Protein AF-A0ABD5T5P3-F1 (afdb_monomer_lite)

Structure (mmCIF, N/CA/C/O backbone):
data_AF-A0ABD5T5P3-F1
#
_entry.id   AF-A0ABD5T5P3-F1
#
loop_
_atom_site.group_PDB
_atom_site.id
_atom_site.type_symbol
_atom_site.label_atom_id
_atom_site.label_alt_id
_atom_site.label_comp_id
_atom_site.label_asym_id
_atom_site.label_entity_id
_atom_site.label_seq_id
_atom_site.pdbx_PDB_ins_code
_atom_site.Cartn_x
_atom_site.Cartn_y
_atom_site.Cartn_z
_atom_site.occupancy
_atom_site.B_iso_or_equiv
_atom_site.auth_seq_id
_atom_site.auth_comp_id
_atom_site.auth_asym_id
_atom_site.auth_atom_id
_atom_site.pdbx_PDB_model_num
ATOM 1 N N . MET A 1 1 ? -2.134 -11.519 -24.439 1.00 39.62 1 MET A N 1
ATOM 2 C CA . MET A 1 1 ? -2.289 -12.125 -23.099 1.00 39.62 1 MET A CA 1
ATOM 3 C C . MET A 1 1 ? -0.942 -12.049 -22.415 1.00 39.62 1 MET A C 1
ATOM 5 O O . MET A 1 1 ? -0.034 -12.745 -22.859 1.00 39.62 1 MET A O 1
ATOM 9 N N . SER A 1 2 ? -0.784 -11.177 -21.418 1.00 46.59 2 SER A N 1
ATOM 10 C CA . SER A 1 2 ? 0.485 -11.085 -20.695 1.00 46.59 2 SER A CA 1
ATOM 11 C C . SER A 1 2 ? 0.430 -11.963 -19.451 1.00 46.59 2 SER A C 1
ATOM 13 O O . SER A 1 2 ? -0.133 -11.615 -18.426 1.00 46.59 2 SER A O 1
ATOM 15 N N . VAL A 1 3 ? 1.008 -13.151 -19.594 1.00 47.44 3 VAL A N 1
ATOM 16 C CA . VAL A 1 3 ? 1.555 -13.970 -18.504 1.00 47.44 3 VAL A CA 1
ATOM 17 C C . VAL A 1 3 ? 3.027 -13.602 -18.251 1.00 47.44 3 VAL A C 1
ATOM 19 O O . VAL A 1 3 ? 3.720 -14.347 -17.564 1.00 47.44 3 VAL A O 1
ATOM 22 N N . PHE A 1 4 ? 3.508 -12.505 -18.858 1.00 47.50 4 PHE A N 1
ATOM 23 C CA . PHE A 1 4 ? 4.899 -12.049 -18.849 1.00 47.50 4 PHE A CA 1
ATOM 24 C C . PHE A 1 4 ? 5.162 -10.937 -17.806 1.00 47.50 4 PHE A C 1
ATOM 26 O O . PHE A 1 4 ? 6.267 -10.906 -17.285 1.00 47.50 4 PHE A O 1
ATOM 33 N N . ASP A 1 5 ? 4.152 -10.175 -17.353 1.00 45.50 5 ASP A N 1
ATOM 34 C CA . ASP A 1 5 ? 4.212 -9.372 -16.097 1.00 45.50 5 ASP A CA 1
ATOM 35 C C . ASP A 1 5 ? 4.317 -10.225 -14.832 1.00 45.50 5 ASP A C 1
ATOM 37 O O . ASP A 1 5 ? 4.842 -9.821 -13.800 1.00 45.50 5 ASP A O 1
ATOM 41 N N . LYS A 1 6 ? 3.937 -11.498 -14.957 1.00 41.69 6 LYS A N 1
ATOM 42 C CA . LYS A 1 6 ? 4.233 -12.564 -13.994 1.00 41.69 6 LYS A CA 1
ATOM 43 C C . LYS A 1 6 ? 5.744 -12.683 -13.673 1.00 41.69 6 LYS A C 1
ATOM 45 O O . LYS A 1 6 ? 6.107 -13.486 -12.816 1.00 41.69 6 LYS A O 1
ATOM 50 N N . PHE A 1 7 ? 6.604 -11.938 -14.387 1.00 42.66 7 PHE A N 1
ATOM 51 C CA . PHE A 1 7 ? 8.064 -11.911 -14.349 1.00 42.66 7 PHE A CA 1
ATOM 52 C C . PHE A 1 7 ? 8.685 -10.493 -14.518 1.00 42.66 7 PHE A C 1
ATOM 54 O O . PHE A 1 7 ? 9.718 -10.368 -15.170 1.00 42.66 7 PHE A O 1
ATOM 61 N N . LEU A 1 8 ? 8.190 -9.448 -13.840 1.00 51.62 8 LEU A N 1
ATOM 62 C CA . LEU A 1 8 ? 9.117 -8.407 -13.322 1.00 51.62 8 LEU A CA 1
ATOM 63 C C . LEU A 1 8 ? 9.857 -8.875 -12.040 1.00 51.62 8 LEU A C 1
ATOM 65 O O . LEU A 1 8 ? 10.593 -8.141 -11.391 1.00 51.62 8 LEU A O 1
ATOM 69 N N . ALA A 1 9 ? 9.730 -10.170 -11.722 1.00 45.94 9 ALA A N 1
ATOM 70 C CA . ALA A 1 9 ? 10.851 -11.074 -11.450 1.00 45.94 9 ALA A CA 1
ATOM 71 C C . ALA A 1 9 ? 11.929 -10.603 -10.456 1.00 45.94 9 ALA A C 1
ATOM 73 O O . ALA A 1 9 ? 13.108 -10.774 -10.733 1.00 45.94 9 ALA A O 1
ATOM 74 N N . GLY A 1 10 ? 11.570 -10.086 -9.277 1.00 45.50 10 GLY A N 1
ATOM 75 C CA . GLY A 1 10 ? 12.480 -10.026 -8.118 1.00 45.50 10 GLY A CA 1
ATOM 76 C C . GLY A 1 10 ? 13.848 -9.349 -8.338 1.00 45.50 10 GLY A C 1
ATOM 77 O O . GLY A 1 10 ? 14.781 -9.626 -7.585 1.00 45.50 10 GLY A O 1
ATOM 78 N N . TRP A 1 11 ? 13.993 -8.508 -9.368 1.00 48.25 11 TRP A N 1
ATOM 79 C CA . TRP A 1 11 ? 15.287 -8.038 -9.874 1.00 48.25 11 TRP A CA 1
ATOM 80 C C . TRP A 1 11 ? 15.163 -6.658 -10.533 1.00 48.25 11 TRP A C 1
ATOM 82 O O . TRP A 1 11 ? 15.558 -6.460 -11.676 1.00 48.25 11 TRP A O 1
ATOM 92 N N . SER A 1 12 ? 14.673 -5.663 -9.803 1.00 49.88 12 SER A N 1
ATOM 93 C CA . SER A 1 12 ? 15.121 -4.292 -10.046 1.00 49.88 12 SER A CA 1
ATOM 94 C C . SER A 1 12 ? 15.632 -3.739 -8.730 1.00 49.88 12 SER A C 1
ATOM 96 O O . SER A 1 12 ? 14.884 -3.217 -7.921 1.00 49.88 12 SER A O 1
ATOM 98 N N . PHE A 1 13 ? 16.928 -3.984 -8.516 1.00 51.06 13 PHE A N 1
ATOM 99 C CA . PHE A 1 13 ? 17.769 -3.428 -7.465 1.00 51.06 13 PHE A CA 1
ATOM 100 C C . PHE A 1 13 ? 17.357 -3.734 -6.012 1.00 51.06 13 PHE A C 1
ATOM 102 O O . PHE A 1 13 ? 16.247 -3.502 -5.562 1.00 51.06 13 PHE A O 1
ATOM 109 N N . ARG A 1 14 ? 18.331 -4.114 -5.177 1.00 59.00 14 ARG A N 1
ATOM 110 C CA . ARG A 1 14 ? 18.247 -3.871 -3.722 1.00 59.00 14 ARG A CA 1
ATOM 111 C C . ARG A 1 14 ? 18.360 -2.363 -3.443 1.00 59.00 14 ARG A C 1
ATOM 113 O O . ARG A 1 14 ? 19.170 -1.957 -2.614 1.00 59.00 14 ARG A O 1
ATOM 120 N N . SER A 1 15 ? 17.637 -1.545 -4.203 1.00 61.28 15 SER A N 1
ATOM 121 C CA . SER A 1 15 ? 17.440 -0.146 -3.891 1.00 61.28 15 SER A CA 1
ATOM 122 C C . SER A 1 15 ? 16.444 -0.132 -2.757 1.00 61.28 15 SER A C 1
ATOM 124 O O . SER A 1 15 ? 15.403 -0.788 -2.827 1.00 61.28 15 SER A O 1
ATOM 126 N N . SER A 1 16 ? 16.765 0.591 -1.697 1.00 71.00 16 SER A N 1
ATOM 127 C CA . SER A 1 16 ? 15.753 0.849 -0.691 1.00 71.00 16 SER A CA 1
ATOM 128 C C . SER A 1 16 ? 14.620 1.718 -1.251 1.00 71.00 16 SER A C 1
ATOM 130 O O . SER A 1 16 ? 13.536 1.701 -0.692 1.00 71.00 16 SER A O 1
ATOM 132 N N . THR A 1 17 ? 14.826 2.398 -2.382 1.00 75.00 17 THR A N 1
ATOM 133 C CA . THR A 1 17 ? 13.817 3.213 -3.069 1.00 75.00 17 THR A CA 1
ATOM 134 C C . THR A 1 17 ? 13.526 2.599 -4.442 1.00 75.00 17 THR A C 1
ATOM 136 O O . THR A 1 17 ? 14.315 2.810 -5.369 1.00 75.00 17 THR A O 1
ATOM 139 N N . PRO A 1 18 ? 12.485 1.764 -4.582 1.00 80.69 18 PRO A N 1
ATOM 140 C CA . PRO A 1 18 ? 12.082 1.236 -5.883 1.00 80.69 18 PRO A CA 1
ATOM 141 C C . PRO A 1 18 ? 11.517 2.342 -6.789 1.00 80.69 18 PRO A C 1
ATOM 143 O O . PRO A 1 18 ? 11.121 3.401 -6.303 1.00 80.69 18 PRO A O 1
ATOM 146 N N . ASP A 1 19 ? 11.482 2.075 -8.094 1.00 84.31 19 ASP A N 1
ATOM 147 C CA . ASP A 1 19 ? 10.890 2.944 -9.116 1.00 84.31 19 ASP A CA 1
ATOM 148 C C . ASP A 1 19 ? 9.788 2.176 -9.855 1.00 84.31 19 ASP A C 1
ATOM 150 O O . ASP A 1 19 ? 10.031 1.045 -10.286 1.00 84.31 19 ASP A O 1
ATOM 154 N N . TYR A 1 20 ? 8.590 2.760 -9.946 1.00 86.06 20 TYR A N 1
ATOM 155 C CA . TYR A 1 20 ? 7.410 2.156 -10.571 1.00 86.06 20 TYR A CA 1
ATOM 156 C C . TYR A 1 20 ? 6.802 3.099 -11.608 1.00 86.06 20 TYR A C 1
ATOM 158 O O . TYR A 1 20 ? 6.710 4.307 -11.387 1.00 86.06 20 TYR A O 1
ATOM 166 N N . GLU A 1 21 ? 6.336 2.544 -12.725 1.00 86.75 21 GLU A N 1
ATOM 167 C CA . GLU A 1 21 ? 5.680 3.320 -13.777 1.00 86.75 21 GLU A CA 1
ATOM 168 C C . GLU A 1 21 ? 4.164 3.454 -13.516 1.00 86.75 21 GLU A C 1
ATOM 170 O O . GLU A 1 21 ? 3.521 2.495 -13.077 1.00 86.75 21 GLU A O 1
ATOM 175 N N . PRO A 1 22 ? 3.545 4.611 -13.824 1.00 90.12 22 PRO A N 1
ATOM 176 C CA . PRO A 1 22 ? 2.091 4.742 -13.826 1.00 90.12 22 PRO A CA 1
ATOM 177 C C . PRO A 1 22 ? 1.415 3.703 -14.732 1.00 90.12 22 PRO A C 1
ATOM 179 O O . PRO A 1 22 ? 1.754 3.569 -15.909 1.00 90.12 22 PRO A O 1
ATOM 182 N N . GLY A 1 23 ? 0.414 3.008 -14.198 1.00 88.50 23 GLY A N 1
ATOM 183 C CA . GLY A 1 23 ? -0.298 1.910 -14.851 1.00 88.50 23 GLY A CA 1
ATOM 184 C C . GLY A 1 23 ? 0.262 0.519 -14.547 1.00 88.50 23 GLY A C 1
ATOM 185 O O . GLY A 1 23 ? -0.306 -0.462 -15.028 1.00 88.50 23 GLY A O 1
ATOM 186 N N . GLU A 1 24 ? 1.338 0.409 -13.764 1.00 87.50 24 GLU A N 1
ATOM 187 C CA . GLU A 1 24 ? 1.842 -0.878 -13.283 1.00 87.50 24 GLU A CA 1
ATOM 188 C C . GLU A 1 24 ? 0.999 -1.405 -12.110 1.00 87.50 24 GLU A C 1
ATOM 190 O O . GLU A 1 24 ? 0.656 -0.659 -11.195 1.00 87.50 24 GLU A O 1
ATOM 195 N N . THR A 1 25 ? 0.683 -2.704 -12.109 1.00 90.50 25 THR A N 1
ATOM 196 C CA . THR A 1 25 ? 0.008 -3.367 -10.984 1.00 90.50 25 THR A CA 1
ATOM 197 C C . THR A 1 25 ? 1.033 -4.066 -10.095 1.00 90.50 25 THR A C 1
ATOM 199 O O . THR A 1 25 ? 1.744 -4.964 -10.553 1.00 90.50 25 THR A O 1
ATOM 202 N N . ILE A 1 26 ? 1.055 -3.740 -8.802 1.00 89.69 26 ILE A N 1
ATOM 203 C CA . ILE A 1 26 ? 1.997 -4.311 -7.829 1.00 89.69 26 ILE A CA 1
ATOM 204 C C . ILE A 1 26 ? 1.278 -4.955 -6.635 1.00 89.69 26 ILE A C 1
ATOM 206 O O . ILE A 1 26 ? 0.187 -4.547 -6.242 1.00 89.69 26 ILE A O 1
ATOM 210 N N . GLU A 1 27 ? 1.893 -5.983 -6.040 1.00 91.94 27 GLU A N 1
ATOM 211 C CA . GLU A 1 27 ? 1.426 -6.585 -4.783 1.00 91.94 27 GLU A CA 1
ATOM 212 C C . GLU A 1 27 ? 2.150 -5.946 -3.595 1.00 91.94 27 GLU A C 1
ATOM 214 O O . GLU A 1 27 ? 3.381 -5.973 -3.519 1.00 91.94 27 GLU A O 1
ATOM 219 N N . VAL A 1 28 ? 1.392 -5.419 -2.634 1.00 92.44 28 VAL A N 1
ATOM 220 C CA . VAL A 1 28 ? 1.934 -4.751 -1.444 1.00 92.44 28 VAL A CA 1
ATOM 221 C C . VAL A 1 28 ? 1.264 -5.256 -0.175 1.00 92.44 28 VAL A C 1
ATOM 223 O O . VAL A 1 28 ? 0.125 -5.717 -0.192 1.00 92.44 28 VAL A O 1
ATOM 226 N N . MET A 1 29 ? 1.976 -5.173 0.950 1.00 94.38 29 MET A N 1
ATOM 227 C CA . MET A 1 29 ? 1.400 -5.425 2.270 1.00 94.38 29 MET A CA 1
ATOM 228 C C . MET A 1 29 ? 1.019 -4.102 2.922 1.00 94.38 29 MET A C 1
ATOM 230 O O . MET A 1 29 ? 1.862 -3.214 3.074 1.00 94.38 29 MET A O 1
ATOM 234 N N . VAL A 1 30 ? -0.240 -3.985 3.334 1.00 95.75 30 VAL A N 1
ATOM 235 C CA . VAL A 1 30 ? -0.713 -2.814 4.071 1.00 95.75 30 VAL A CA 1
ATOM 236 C C . VAL A 1 30 ? -0.186 -2.895 5.496 1.00 95.75 30 VAL A C 1
ATOM 238 O O . VAL A 1 30 ? -0.450 -3.843 6.231 1.00 95.75 30 VAL A O 1
ATOM 241 N N . THR A 1 31 ? 0.561 -1.873 5.885 1.00 96.50 31 THR A N 1
ATOM 242 C CA . THR A 1 31 ? 1.225 -1.778 7.193 1.00 96.50 31 THR A CA 1
ATOM 243 C C . THR A 1 31 ? 0.483 -0.888 8.182 1.00 96.50 31 THR A C 1
ATOM 245 O O . THR A 1 31 ? 0.790 -0.897 9.371 1.00 96.50 31 THR A O 1
ATOM 248 N N . GLY A 1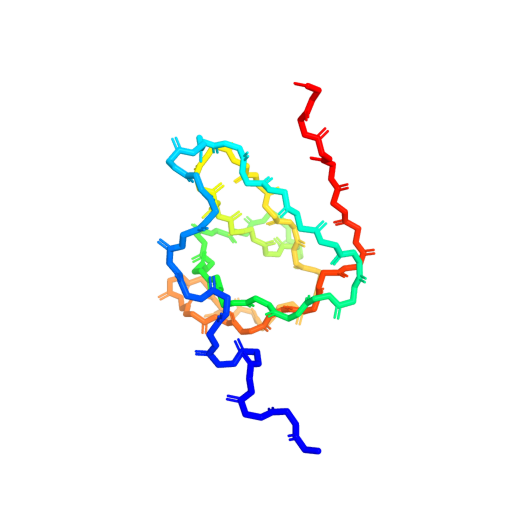 32 ? -0.484 -0.102 7.710 1.00 96.19 32 GLY A N 1
ATOM 249 C CA . GLY A 1 32 ? -1.245 0.791 8.566 1.00 96.19 32 GLY A CA 1
ATOM 250 C C . GLY A 1 32 ? -2.292 1.590 7.811 1.00 96.19 32 GLY A C 1
ATOM 251 O O . GLY A 1 32 ? -2.571 1.346 6.635 1.00 96.19 32 GLY A O 1
ATOM 252 N N . ARG A 1 33 ? -2.874 2.551 8.524 1.00 95.19 33 ARG A N 1
ATOM 253 C CA . ARG A 1 33 ? -3.886 3.460 8.002 1.00 95.19 33 ARG A CA 1
ATOM 254 C C . ARG A 1 33 ? -3.752 4.836 8.634 1.00 95.19 33 ARG A C 1
ATOM 256 O O . ARG A 1 33 ? -3.589 4.940 9.850 1.00 95.19 33 ARG A O 1
ATOM 263 N N . GLU A 1 34 ? -3.882 5.868 7.815 1.00 93.06 34 GLU A N 1
ATOM 264 C CA . GLU A 1 34 ? -3.896 7.269 8.221 1.00 93.06 34 GLU A CA 1
ATOM 265 C C . GLU A 1 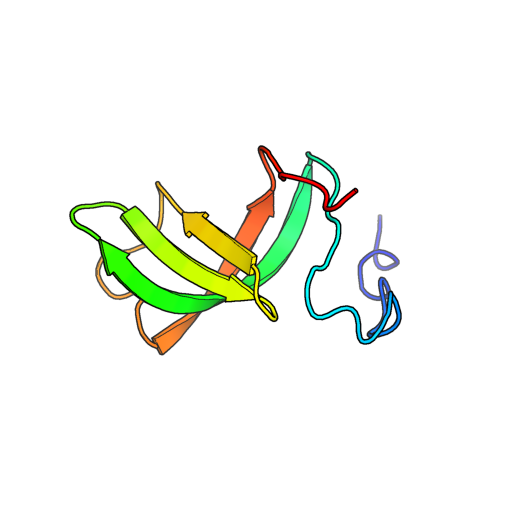34 ? -5.247 7.878 7.833 1.00 93.06 34 GLU A C 1
ATOM 267 O O . GLU A 1 34 ? -5.505 8.198 6.677 1.00 93.06 34 GLU A O 1
ATOM 272 N N . GLY A 1 35 ? -6.159 7.981 8.805 1.00 90.69 35 GLY A N 1
ATOM 273 C CA . GLY A 1 35 ? -7.538 8.393 8.537 1.00 90.69 35 GLY A CA 1
ATOM 274 C C . GLY A 1 35 ? -8.261 7.381 7.646 1.00 90.69 35 GLY A C 1
ATOM 275 O O . GLY A 1 35 ? -8.476 6.239 8.053 1.00 90.69 35 GLY A O 1
ATOM 276 N N . GLU A 1 36 ? -8.638 7.806 6.442 1.00 90.25 36 GLU A N 1
ATOM 277 C CA . GLU A 1 36 ? -9.323 6.964 5.453 1.00 90.25 36 GLU A CA 1
ATOM 278 C C . GLU A 1 36 ? -8.343 6.272 4.488 1.00 90.25 36 GLU A C 1
ATOM 280 O O . GLU A 1 36 ? -8.690 5.240 3.913 1.00 90.25 36 GLU A O 1
ATOM 285 N N . THR A 1 37 ? -7.089 6.725 4.416 1.00 94.44 37 THR A N 1
ATOM 286 C CA . THR A 1 37 ? -6.074 6.246 3.465 1.00 94.44 37 THR A CA 1
ATOM 287 C C . THR A 1 37 ? -5.248 5.107 4.058 1.00 94.44 37 THR A C 1
ATOM 289 O O . THR A 1 37 ? -4.687 5.230 5.151 1.00 94.44 37 THR A O 1
ATOM 292 N N . ALA A 1 38 ? -5.159 3.974 3.360 1.00 96.31 38 ALA A N 1
ATOM 293 C CA . ALA A 1 38 ? -4.288 2.875 3.773 1.00 96.31 38 ALA A CA 1
ATOM 294 C C . ALA A 1 38 ? -2.842 3.115 3.332 1.00 96.31 38 ALA A C 1
ATOM 296 O O . ALA A 1 38 ? -2.580 3.799 2.344 1.00 96.31 38 ALA A O 1
ATOM 297 N N . VAL A 1 39 ? -1.901 2.534 4.076 1.00 96.69 39 VAL A N 1
ATOM 298 C CA . VAL A 1 39 ? -0.471 2.780 3.890 1.00 96.69 39 VAL A CA 1
ATOM 299 C C . VAL A 1 39 ? 0.293 1.470 3.772 1.00 96.69 39 VAL A C 1
ATOM 301 O O . VAL A 1 39 ? 0.245 0.620 4.670 1.00 96.69 39 VAL A O 1
ATOM 304 N N . ALA A 1 40 ? 1.057 1.330 2.694 1.00 95.12 40 ALA A N 1
ATOM 305 C CA . ALA A 1 40 ? 2.002 0.241 2.484 1.00 95.12 40 ALA A CA 1
ATOM 306 C C . ALA A 1 40 ? 3.440 0.770 2.459 1.00 95.12 40 ALA A C 1
ATOM 308 O O . ALA A 1 40 ? 3.702 1.879 1.997 1.00 95.12 40 ALA A O 1
ATOM 309 N N . ARG A 1 41 ? 4.388 -0.029 2.952 1.00 92.75 41 ARG A N 1
ATOM 310 C CA . ARG A 1 41 ? 5.820 0.282 2.867 1.00 92.75 41 ARG A CA 1
ATOM 311 C C . ARG A 1 41 ? 6.506 -0.648 1.885 1.00 92.75 41 ARG A C 1
ATOM 313 O O . ARG A 1 41 ? 6.348 -1.865 1.977 1.00 92.75 41 ARG A O 1
ATOM 320 N N . ILE A 1 42 ? 7.286 -0.065 0.983 1.00 89.00 42 ILE A N 1
ATOM 321 C CA . ILE A 1 42 ? 8.028 -0.780 -0.053 1.00 89.00 42 ILE A CA 1
ATOM 322 C C . ILE A 1 42 ? 9.479 -0.307 0.008 1.00 89.00 42 ILE A C 1
ATOM 324 O O . ILE A 1 42 ? 9.807 0.784 -0.446 1.00 89.00 42 ILE A O 1
ATOM 328 N N . GLY A 1 43 ? 10.344 -1.109 0.630 1.00 87.19 43 GLY A N 1
ATOM 329 C CA . GLY A 1 43 ? 11.674 -0.630 1.012 1.00 87.19 43 GLY A CA 1
ATOM 330 C C . GLY A 1 43 ? 11.563 0.534 2.007 1.00 87.19 43 GLY A C 1
ATOM 331 O O . GLY A 1 43 ? 10.920 0.390 3.047 1.00 87.19 43 GLY A O 1
ATOM 332 N N . ASP A 1 44 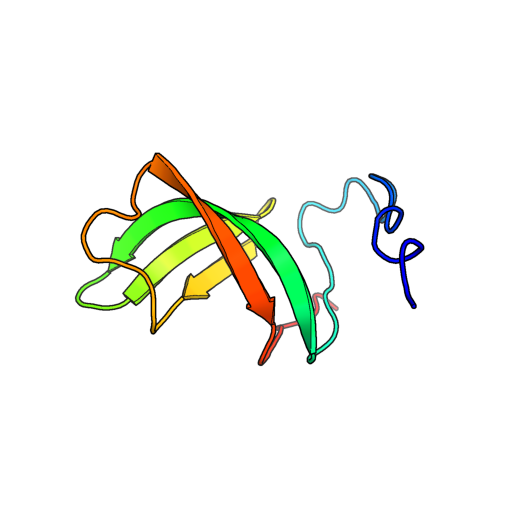? 12.165 1.668 1.662 1.00 87.50 44 ASP A N 1
ATOM 333 C CA . ASP A 1 44 ? 12.097 2.954 2.364 1.00 87.50 44 ASP A CA 1
ATOM 334 C C . ASP A 1 44 ? 10.985 3.869 1.804 1.00 87.50 44 ASP A C 1
ATOM 336 O O . ASP A 1 44 ? 10.680 4.904 2.402 1.00 87.50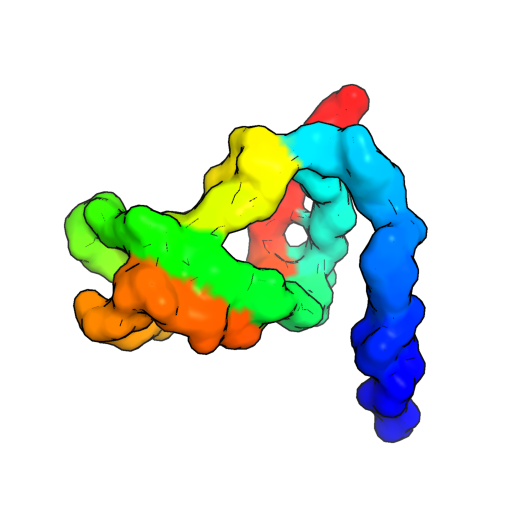 44 ASP A O 1
ATOM 340 N N . SER A 1 45 ? 10.340 3.488 0.696 1.00 89.12 45 SER A N 1
ATOM 341 C CA . SER A 1 45 ? 9.213 4.227 0.119 1.00 89.12 45 SER A CA 1
ATOM 342 C C . SER A 1 45 ? 7.902 3.925 0.847 1.00 89.12 45 SER A C 1
ATOM 344 O O . SER A 1 45 ? 7.667 2.822 1.353 1.00 89.12 45 SER A O 1
ATOM 346 N N . THR A 1 46 ? 7.014 4.919 0.870 1.00 93.06 46 THR A N 1
ATOM 347 C CA . THR A 1 46 ? 5.657 4.801 1.416 1.00 93.06 46 THR A CA 1
ATOM 348 C C . THR A 1 46 ? 4.651 4.969 0.290 1.00 93.06 46 THR A C 1
ATOM 350 O O . THR A 1 46 ? 4.692 5.967 -0.420 1.00 93.06 46 THR A O 1
ATOM 353 N N . LEU A 1 47 ? 3.745 4.005 0.150 1.00 93.88 47 LEU A N 1
ATOM 354 C CA . LEU A 1 47 ? 2.649 4.041 -0.807 1.00 93.88 47 LEU A CA 1
ATOM 355 C C . LEU A 1 47 ? 1.333 4.329 -0.079 1.00 93.88 47 LEU A C 1
ATOM 357 O O . LEU A 1 47 ? 1.002 3.660 0.905 1.00 93.88 47 LEU A O 1
ATOM 361 N N . GLN A 1 48 ? 0.588 5.308 -0.588 1.00 95.44 48 GLN A N 1
ATOM 362 C CA . GLN A 1 48 ? -0.757 5.655 -0.134 1.00 95.44 48 GLN A CA 1
ATOM 363 C C . GLN A 1 48 ? -1.794 4.982 -1.034 1.00 95.44 48 GLN A C 1
ATOM 365 O O . GLN A 1 48 ? -1.647 4.978 -2.252 1.00 95.44 48 GLN A O 1
ATOM 370 N N . ILE A 1 49 ? -2.824 4.393 -0.430 1.00 94.88 49 ILE A N 1
ATOM 371 C CA . ILE A 1 49 ? -3.867 3.638 -1.128 1.00 94.88 49 ILE A CA 1
ATOM 372 C C . ILE A 1 49 ? -5.223 4.201 -0.694 1.00 94.88 49 ILE A C 1
ATOM 374 O O . ILE A 1 49 ? -5.659 3.978 0.441 1.00 94.88 49 ILE A O 1
ATOM 378 N N . GLU A 1 50 ? -5.879 4.947 -1.583 1.00 90.94 50 GLU A N 1
ATOM 379 C CA . GLU A 1 50 ? -7.134 5.649 -1.269 1.00 90.94 50 GLU A CA 1
ATOM 380 C C . GLU A 1 50 ? -8.344 4.700 -1.210 1.00 90.94 50 GLU A C 1
ATOM 382 O O . GLU A 1 50 ? -9.222 4.864 -0.367 1.00 90.94 50 GLU A O 1
ATOM 387 N N . GLU A 1 51 ? -8.365 3.652 -2.038 1.00 88.44 51 GLU A N 1
ATOM 388 C CA . GLU A 1 51 ? -9.520 2.750 -2.196 1.00 88.44 51 GLU A CA 1
ATOM 389 C C . GLU A 1 51 ? -9.392 1.423 -1.424 1.00 88.44 51 GLU A C 1
ATOM 391 O O . GLU A 1 51 ? -10.033 0.419 -1.745 1.00 88.44 51 GLU A O 1
ATOM 396 N N . ALA A 1 52 ? -8.556 1.381 -0.385 1.00 88.19 52 ALA A N 1
ATOM 397 C CA . ALA A 1 52 ? -8.340 0.152 0.369 1.00 88.19 52 ALA A CA 1
ATOM 398 C C . ALA A 1 52 ? -9.547 -0.230 1.260 1.00 88.19 52 ALA A C 1
ATOM 400 O O . ALA A 1 52 ? -10.130 0.634 1.931 1.00 88.19 52 ALA A O 1
ATOM 401 N N . PRO A 1 53 ? -9.878 -1.537 1.364 1.00 88.62 53 PRO A N 1
ATOM 402 C CA . PRO A 1 53 ? -10.852 -2.047 2.326 1.00 88.62 53 PRO A CA 1
ATOM 403 C C . PRO A 1 53 ? -10.545 -1.610 3.757 1.00 88.62 53 PRO A C 1
ATOM 405 O O . PRO A 1 53 ? -9.388 -1.408 4.137 1.00 88.62 53 PRO A O 1
ATOM 408 N N . ALA A 1 54 ? -11.584 -1.498 4.588 1.00 89.38 54 ALA A N 1
ATOM 409 C CA . ALA A 1 54 ? -11.400 -0.927 5.915 1.00 89.38 54 ALA A CA 1
ATOM 410 C C . ALA A 1 54 ? -10.546 -1.783 6.864 1.00 89.38 54 ALA A C 1
ATOM 412 O O . ALA A 1 54 ? -9.939 -1.265 7.801 1.00 89.38 54 ALA A O 1
ATOM 413 N N . ASP A 1 55 ? -10.501 -3.075 6.581 1.00 92.44 55 ASP A N 1
ATOM 414 C CA . ASP A 1 55 ? -9.796 -4.141 7.275 1.00 92.44 55 ASP A CA 1
ATOM 415 C C . ASP A 1 55 ? -8.530 -4.597 6.531 1.00 92.44 55 ASP A C 1
ATOM 417 O O . ASP A 1 55 ? -7.998 -5.662 6.820 1.00 92.44 55 ASP A O 1
ATOM 421 N N . ALA A 1 56 ? -8.017 -3.800 5.586 1.00 92.88 56 ALA A N 1
ATOM 422 C CA . ALA A 1 56 ? -6.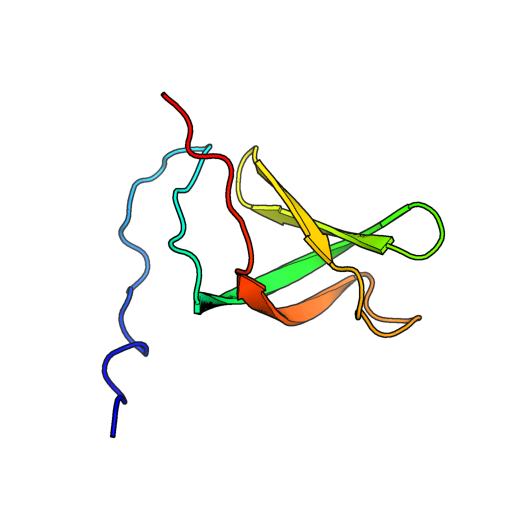875 -4.191 4.759 1.00 92.88 56 ALA A CA 1
ATOM 423 C C . ALA A 1 56 ? -5.529 -4.248 5.507 1.00 92.88 56 ALA A C 1
ATOM 425 O O . ALA A 1 56 ? -4.577 -4.818 4.978 1.00 92.88 56 ALA A O 1
ATOM 426 N N . VAL A 1 57 ? -5.417 -3.675 6.711 1.00 96.75 57 VAL A N 1
ATOM 427 C CA . VAL A 1 57 ? -4.173 -3.696 7.507 1.00 96.75 57 VAL A CA 1
ATOM 428 C C . VAL A 1 57 ? -3.735 -5.139 7.790 1.00 96.75 57 VAL A C 1
ATOM 430 O O . VAL A 1 57 ? -4.569 -5.996 8.064 1.00 96.75 57 VAL A O 1
ATOM 433 N N . ASP A 1 58 ? -2.428 -5.405 7.706 1.00 96.19 58 ASP A N 1
ATOM 434 C CA . ASP A 1 58 ? -1.813 -6.737 7.837 1.00 96.19 58 ASP A CA 1
ATOM 435 C C . ASP A 1 58 ? -2.209 -7.739 6.732 1.00 96.19 58 ASP A C 1
ATOM 437 O O . ASP A 1 58 ? -1.981 -8.947 6.851 1.00 96.19 58 ASP A O 1
ATOM 441 N N . THR A 1 59 ? -2.751 -7.249 5.612 1.00 94.50 59 THR A N 1
ATOM 442 C CA . THR A 1 59 ? -3.071 -8.067 4.434 1.00 94.50 59 THR A CA 1
ATOM 443 C C . THR A 1 59 ? -2.257 -7.659 3.208 1.00 94.50 59 THR A C 1
ATOM 445 O O . THR A 1 59 ? -1.696 -6.563 3.133 1.00 94.50 59 THR A O 1
ATOM 448 N N . ARG A 1 60 ? -2.165 -8.581 2.242 1.00 93.44 60 ARG A N 1
ATOM 449 C CA . ARG A 1 60 ? -1.627 -8.301 0.909 1.00 93.44 60 ARG A CA 1
ATOM 450 C C . ARG A 1 60 ? -2.745 -7.885 -0.028 1.00 93.44 60 ARG A C 1
ATOM 452 O O . ARG A 1 60 ? -3.776 -8.552 -0.084 1.00 93.44 60 ARG A O 1
ATOM 459 N N . VAL A 1 61 ? -2.493 -6.830 -0.786 1.00 91.25 61 VAL A N 1
ATOM 460 C CA . VAL A 1 61 ? -3.414 -6.280 -1.779 1.00 91.25 61 VAL A CA 1
ATOM 461 C C . VAL A 1 61 ? -2.680 -6.054 -3.096 1.00 91.25 61 VAL A C 1
ATOM 463 O O . VAL A 1 61 ? -1.473 -5.808 -3.109 1.00 91.25 61 VAL A O 1
ATOM 466 N N . LEU A 1 62 ? -3.419 -6.154 -4.197 1.00 92.62 62 LEU A N 1
ATOM 467 C CA . LEU A 1 62 ? -2.968 -5.688 -5.503 1.00 92.62 62 LEU A CA 1
ATOM 468 C C . LEU A 1 62 ? -3.412 -4.241 -5.667 1.00 92.62 62 LEU A C 1
ATOM 470 O O . LEU A 1 62 ? -4.558 -3.919 -5.349 1.00 92.62 62 LEU A O 1
ATOM 474 N N . VAL A 1 63 ? -2.507 -3.397 -6.143 1.00 91.88 63 VAL A N 1
ATOM 475 C CA . VAL A 1 63 ? -2.760 -1.976 -6.386 1.00 91.88 63 VAL A CA 1
ATOM 476 C C . VAL A 1 63 ? -2.225 -1.592 -7.751 1.00 91.88 63 VAL A C 1
ATOM 478 O O . VAL A 1 63 ? -1.164 -2.067 -8.156 1.00 91.88 63 VAL A O 1
ATOM 481 N N . ASP A 1 64 ? -2.960 -0.732 -8.440 1.00 92.94 64 ASP A N 1
ATOM 482 C CA . ASP A 1 64 ? -2.511 -0.094 -9.667 1.00 92.94 64 ASP A CA 1
ATOM 483 C C . ASP A 1 64 ? -1.820 1.223 -9.302 1.00 92.94 64 ASP A C 1
ATOM 485 O O . ASP A 1 64 ? -2.372 2.050 -8.574 1.00 92.94 64 ASP A O 1
ATOM 489 N N . VAL A 1 65 ? -0.584 1.406 -9.758 1.00 92.00 65 VAL A N 1
ATOM 490 C CA . VAL A 1 65 ? 0.194 2.619 -9.503 1.00 92.00 65 VAL A CA 1
ATOM 491 C C . VAL A 1 65 ? -0.357 3.737 -10.378 1.00 92.00 65 VAL A C 1
ATOM 493 O O . VAL A 1 65 ? -0.203 3.715 -11.594 1.00 92.00 65 VAL A O 1
ATOM 496 N N . GLU A 1 66 ? -0.983 4.741 -9.775 1.00 93.00 66 GLU A N 1
ATOM 497 C CA . GLU A 1 66 ? -1.419 5.939 -10.505 1.00 93.00 66 GLU A CA 1
ATOM 498 C C . GLU A 1 66 ? -0.282 6.952 -10.658 1.00 93.00 66 GLU A C 1
ATOM 500 O O . GLU A 1 66 ? -0.093 7.544 -11.721 1.00 93.00 66 GLU A O 1
ATOM 505 N N . THR A 1 67 ? 0.500 7.136 -9.593 1.00 91.62 67 THR A N 1
ATOM 506 C CA . THR A 1 67 ? 1.632 8.063 -9.538 1.00 91.62 67 THR A CA 1
ATOM 507 C C . THR A 1 67 ? 2.739 7.497 -8.659 1.00 91.62 67 THR A C 1
ATOM 509 O O . THR A 1 67 ? 2.450 6.889 -7.627 1.00 91.62 67 THR A O 1
ATOM 512 N N . TRP A 1 68 ? 3.995 7.750 -9.027 1.00 91.00 68 TRP A N 1
ATOM 513 C CA . TRP A 1 68 ? 5.162 7.373 -8.237 1.00 91.00 68 TRP A CA 1
ATOM 514 C C . TRP A 1 68 ? 6.190 8.502 -8.223 1.00 91.00 68 TRP A C 1
ATOM 516 O O . TRP A 1 68 ? 6.511 9.071 -9.268 1.00 91.00 68 TRP A O 1
ATOM 526 N N . ASP A 1 69 ? 6.713 8.809 -7.040 1.00 86.69 69 ASP A N 1
ATOM 527 C CA . ASP A 1 69 ? 7.839 9.723 -6.885 1.00 86.69 69 ASP A CA 1
ATOM 528 C C . ASP A 1 69 ? 9.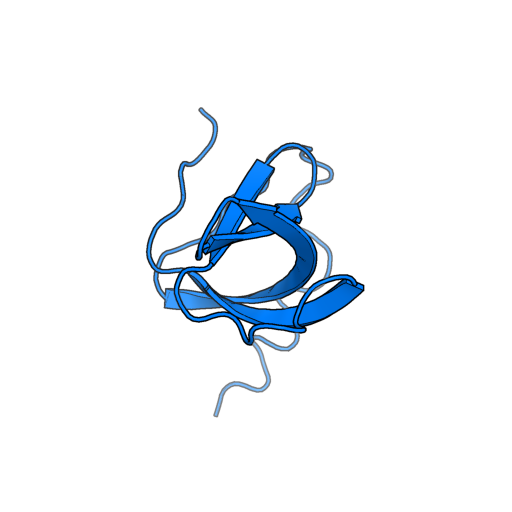146 8.933 -7.034 1.00 86.69 69 ASP A C 1
ATOM 530 O O . ASP A 1 69 ? 9.596 8.250 -6.109 1.00 86.69 69 ASP A O 1
ATOM 534 N N . ALA A 1 70 ? 9.747 9.015 -8.221 1.00 74.50 70 ALA A N 1
ATOM 535 C CA . ALA A 1 70 ? 11.051 8.427 -8.502 1.00 74.50 70 ALA A CA 1
ATOM 536 C C . ALA A 1 70 ? 12.149 9.106 -7.662 1.00 74.50 70 ALA A C 1
ATOM 538 O O . ALA A 1 70 ? 12.213 10.336 -7.581 1.00 74.50 70 ALA A O 1
ATOM 539 N N . GLY A 1 71 ? 13.032 8.311 -7.048 1.00 66.50 71 GLY A N 1
ATOM 540 C CA . GLY A 1 71 ? 14.252 8.835 -6.426 1.00 66.50 71 GLY A CA 1
ATOM 541 C C . GLY A 1 71 ? 15.250 9.299 -7.493 1.00 66.50 71 GLY A C 1
ATOM 542 O O . GLY A 1 71 ? 15.428 8.603 -8.490 1.00 66.50 71 GLY A O 1
ATOM 543 N N . GLU A 1 72 ? 15.878 10.464 -7.292 1.00 54.09 72 GLU A N 1
ATOM 544 C CA . GLU A 1 72 ? 16.910 11.020 -8.194 1.00 54.09 72 GLU A CA 1
ATOM 545 C C . GLU A 1 72 ? 18.170 10.147 -8.336 1.00 54.09 72 GLU A C 1
ATOM 547 O O . GLU A 1 72 ? 18.604 9.533 -7.329 1.00 54.09 72 GLU A O 1
#

InterPro domains:
  IPR055935 Domain of unknown function DUF7513 [PF24353] (1-70)

Radius of gyration: 12.7 Å; chains: 1; bounding box: 30×25×32 Å

Sequence (72 aa):
MSVFDKFLAGWSFRSSTPDYEPGETIEVMVTGREGETAVARIGDSTLQIEEAPADAVDTRVLVDVETWDAGE

Foldseek 3Di:
DDPPLCPVPPDDDVPLFDDDDQFDKDKFQFAADDVQWTWTHRRPDIDTHNPDDPPRHRHIDIDGDHDDDDDD

Secondary structure (DSSP, 8-state):
---SGGGSTT-S-S-SS----TT-EEEEEEEEEETTEEEEEETTEEEEETT--TT-TTSEEEEE-S------

pLDDT: mean 80.91, std 18.3, range [39.62, 96.75]

Organism: NCBI:txid1526114